Protein AF-A0A3M1NS49-F1 (afdb_monomer)

Structure (mmCIF, N/CA/C/O backbone):
data_AF-A0A3M1NS49-F1
#
_entry.id   AF-A0A3M1NS49-F1
#
loop_
_atom_site.group_PDB
_atom_site.id
_atom_site.type_symbol
_atom_site.label_atom_id
_atom_site.label_alt_id
_atom_site.label_comp_id
_atom_site.label_asym_id
_atom_site.label_entity_id
_atom_site.label_seq_id
_atom_site.pdbx_PDB_ins_code
_atom_site.Cartn_x
_atom_site.Cartn_y
_atom_site.Cartn_z
_atom_site.occupancy
_atom_site.B_iso_or_equiv
_atom_site.auth_seq_id
_atom_site.auth_comp_id
_atom_site.auth_asym_id
_atom_site.auth_atom_id
_atom_site.pdbx_PDB_model_num
ATOM 1 N N . MET A 1 1 ? 46.004 -11.709 -44.036 1.00 53.06 1 MET A N 1
ATOM 2 C CA . MET A 1 1 ? 44.952 -10.833 -43.459 1.00 53.06 1 MET A CA 1
ATOM 3 C C . MET A 1 1 ? 45.637 -9.706 -42.700 1.00 53.06 1 MET A C 1
ATOM 5 O O . MET A 1 1 ? 46.347 -10.009 -41.748 1.00 53.06 1 MET A O 1
ATOM 9 N N . SER A 1 2 ? 45.511 -8.452 -43.152 1.00 53.59 2 SER A N 1
ATOM 10 C CA . SER A 1 2 ? 46.243 -7.315 -42.567 1.00 53.59 2 SER A CA 1
ATOM 11 C C . SER A 1 2 ? 45.892 -7.140 -41.082 1.00 53.59 2 SER A C 1
ATOM 13 O O . SER A 1 2 ? 44.734 -7.293 -40.687 1.00 53.59 2 SER A O 1
ATOM 15 N N . MET A 1 3 ? 46.888 -6.850 -40.234 1.00 61.91 3 MET A N 1
ATOM 16 C CA . MET A 1 3 ? 46.688 -6.679 -38.784 1.00 61.91 3 MET A CA 1
ATOM 17 C C . MET A 1 3 ? 45.616 -5.626 -38.453 1.00 61.91 3 MET A C 1
ATOM 19 O O . MET A 1 3 ? 44.907 -5.767 -37.457 1.00 61.91 3 MET A O 1
ATOM 23 N N . ALA A 1 4 ? 45.446 -4.619 -39.316 1.00 66.44 4 ALA A N 1
ATOM 24 C CA . ALA A 1 4 ? 44.406 -3.599 -39.209 1.00 66.44 4 ALA A CA 1
ATOM 25 C C . ALA A 1 4 ? 42.986 -4.197 -39.230 1.00 66.44 4 ALA A C 1
ATOM 27 O O . ALA A 1 4 ? 42.161 -3.857 -38.385 1.00 66.44 4 ALA A O 1
ATOM 28 N N . ALA A 1 5 ? 42.720 -5.166 -40.114 1.00 68.50 5 ALA A N 1
ATOM 29 C CA . ALA A 1 5 ? 41.414 -5.818 -40.204 1.00 68.50 5 ALA A CA 1
ATOM 30 C C . ALA A 1 5 ? 41.114 -6.728 -38.996 1.00 68.50 5 ALA A C 1
ATOM 32 O O . ALA A 1 5 ? 39.955 -6.876 -38.616 1.00 68.50 5 ALA A O 1
ATOM 33 N N . LYS A 1 6 ? 42.135 -7.330 -38.360 1.00 71.25 6 LYS A N 1
ATOM 34 C CA . LYS A 1 6 ? 41.951 -8.101 -37.111 1.00 71.25 6 LYS A CA 1
ATOM 35 C C . LYS A 1 6 ? 41.640 -7.194 -35.920 1.00 71.25 6 LYS A C 1
ATOM 37 O O . LYS A 1 6 ? 40.724 -7.496 -35.165 1.00 71.25 6 LYS A O 1
ATOM 42 N N . ARG A 1 7 ? 42.355 -6.072 -35.779 1.00 77.06 7 ARG A N 1
ATOM 43 C CA . ARG A 1 7 ? 42.107 -5.080 -34.717 1.00 77.06 7 ARG A CA 1
ATOM 44 C C . ARG A 1 7 ? 40.719 -4.451 -34.836 1.00 77.06 7 ARG A C 1
ATOM 46 O O . ARG A 1 7 ? 40.043 -4.305 -33.827 1.00 77.06 7 ARG A O 1
ATOM 53 N N . LEU A 1 8 ? 40.267 -4.178 -36.062 1.00 84.69 8 LEU A N 1
ATOM 54 C CA . LEU A 1 8 ? 38.924 -3.655 -36.317 1.00 84.69 8 LEU A CA 1
ATOM 55 C C . LEU A 1 8 ? 37.826 -4.655 -35.921 1.00 84.69 8 LEU A C 1
ATOM 57 O O . LEU A 1 8 ? 36.851 -4.267 -35.289 1.00 84.69 8 LEU A O 1
ATOM 61 N N . LYS A 1 9 ? 38.002 -5.950 -36.222 1.00 83.38 9 LYS A N 1
ATOM 62 C CA . LYS A 1 9 ? 37.056 -7.004 -35.810 1.00 83.38 9 LYS A CA 1
ATOM 63 C C . LYS A 1 9 ? 36.984 -7.168 -34.288 1.00 83.38 9 LYS A C 1
ATOM 65 O O . LYS A 1 9 ? 35.896 -7.352 -33.755 1.00 83.38 9 LYS A O 1
ATOM 70 N N . ILE A 1 10 ? 38.122 -7.071 -33.594 1.00 86.12 10 ILE A N 1
ATOM 71 C CA . ILE A 1 10 ? 38.175 -7.132 -32.124 1.00 86.12 10 ILE A CA 1
ATOM 72 C C . ILE A 1 10 ? 37.498 -5.899 -31.510 1.00 86.12 10 ILE A C 1
ATOM 74 O O . ILE A 1 10 ? 36.671 -6.045 -30.615 1.00 86.12 10 ILE A O 1
ATOM 78 N N . ALA A 1 11 ? 37.783 -4.701 -32.028 1.00 88.81 11 ALA A N 1
ATOM 79 C CA . ALA A 1 11 ? 37.139 -3.469 -31.575 1.00 88.81 11 ALA A CA 1
ATOM 80 C C . ALA A 1 11 ? 35.620 -3.497 -31.806 1.00 88.81 11 ALA A C 1
ATOM 82 O O . ALA A 1 11 ? 34.857 -3.122 -30.921 1.00 88.81 11 ALA A O 1
ATOM 83 N N . PHE A 1 12 ? 35.173 -4.010 -32.956 1.00 92.25 12 PHE A N 1
ATOM 84 C CA . PHE A 1 12 ? 33.753 -4.171 -33.260 1.00 92.25 12 PHE A CA 1
ATOM 85 C C . PHE A 1 12 ? 33.074 -5.170 -32.317 1.00 92.25 12 PHE A C 1
ATOM 87 O O . PHE A 1 12 ? 32.028 -4.867 -31.756 1.00 92.25 12 PHE A O 1
ATOM 94 N N . SER A 1 13 ? 33.696 -6.328 -32.072 1.00 88.44 13 SER A N 1
ATOM 95 C CA . SER A 1 13 ? 33.195 -7.310 -31.103 1.00 88.44 13 SER A CA 1
ATOM 96 C C . SER A 1 13 ? 33.048 -6.705 -29.708 1.00 88.44 13 SER A C 1
ATOM 98 O O . SER A 1 13 ? 32.034 -6.927 -29.052 1.00 88.44 13 SER A O 1
ATOM 100 N N . PHE A 1 14 ? 34.040 -5.940 -29.254 1.00 93.50 14 PHE A N 1
ATOM 101 C CA . PHE A 1 14 ? 33.988 -5.287 -27.950 1.00 93.50 14 PHE A CA 1
ATOM 102 C C . PHE A 1 14 ? 32.884 -4.225 -27.894 1.00 93.50 14 PHE A C 1
ATOM 104 O O . PHE A 1 14 ? 32.138 -4.174 -26.923 1.00 93.50 14 PHE A O 1
ATOM 111 N N . ALA A 1 15 ? 32.724 -3.429 -28.955 1.00 94.12 15 ALA A N 1
ATOM 112 C CA . ALA A 1 15 ? 31.668 -2.425 -29.051 1.00 94.12 15 ALA A CA 1
ATOM 113 C C . ALA A 1 15 ? 30.263 -3.048 -29.030 1.00 94.12 15 ALA A C 1
ATOM 115 O O . ALA A 1 15 ? 29.377 -2.525 -28.360 1.00 94.12 15 ALA A O 1
ATOM 116 N N . VAL A 1 16 ? 30.063 -4.187 -29.703 1.00 95.50 16 VAL A N 1
ATOM 117 C CA . VAL A 1 16 ? 28.787 -4.920 -29.677 1.00 95.50 16 VAL A CA 1
ATOM 118 C C . VAL A 1 16 ? 28.482 -5.432 -28.269 1.00 95.50 16 VAL A C 1
ATOM 120 O O . VAL A 1 16 ? 27.370 -5.245 -27.783 1.00 95.50 16 VAL A O 1
ATOM 123 N N . VAL A 1 17 ? 29.464 -6.027 -27.586 1.00 94.88 17 VAL A N 1
ATOM 124 C CA . VAL A 1 17 ? 29.287 -6.517 -26.209 1.00 94.88 17 VAL A CA 1
ATOM 125 C C . VAL A 1 17 ? 29.020 -5.361 -25.242 1.00 94.88 17 VAL A C 1
ATOM 127 O O . VAL A 1 17 ? 28.093 -5.441 -24.441 1.00 94.88 17 VAL A O 1
ATOM 130 N N . ALA A 1 18 ? 29.770 -4.262 -25.342 1.00 94.75 18 ALA A N 1
ATOM 131 C CA . ALA A 1 18 ? 29.557 -3.073 -24.520 1.00 94.75 18 ALA A CA 1
ATOM 132 C C . ALA A 1 18 ? 28.183 -2.431 -24.775 1.00 94.75 18 ALA A C 1
ATOM 134 O O . ALA A 1 18 ? 27.509 -2.032 -23.828 1.00 94.75 18 ALA A O 1
ATOM 135 N N . GLY A 1 19 ? 27.737 -2.380 -26.035 1.00 95.00 19 GLY A N 1
ATOM 136 C CA . GLY A 1 19 ? 26.412 -1.884 -26.406 1.00 95.00 19 GLY A CA 1
ATOM 137 C C . GLY A 1 19 ? 25.284 -2.758 -25.859 1.00 95.00 19 GLY A C 1
ATOM 138 O O . GLY A 1 19 ? 24.315 -2.234 -25.315 1.00 95.00 19 GLY A O 1
ATOM 139 N N . LEU A 1 20 ? 25.433 -4.084 -25.930 1.00 94.25 20 LEU A N 1
ATOM 140 C CA . LEU A 1 20 ? 24.483 -5.026 -25.331 1.00 94.25 20 LEU A CA 1
ATOM 141 C C . LEU A 1 20 ? 24.416 -4.877 -23.809 1.00 94.25 20 LEU A C 1
ATOM 143 O O . LEU A 1 20 ? 23.322 -4.862 -23.253 1.00 94.25 20 LEU A O 1
ATOM 147 N N . LEU A 1 21 ? 25.562 -4.725 -23.140 1.00 93.25 21 LEU A N 1
ATOM 148 C CA . LEU A 1 21 ? 25.613 -4.502 -21.695 1.00 93.25 21 LEU A CA 1
ATOM 149 C C . LEU A 1 21 ? 24.948 -3.181 -21.304 1.00 93.25 21 LEU A C 1
ATOM 151 O O . LEU A 1 21 ? 24.117 -3.176 -20.402 1.00 93.25 21 LEU A O 1
ATOM 155 N N . ALA A 1 22 ? 25.251 -2.087 -22.007 1.00 90.00 22 ALA A N 1
ATOM 156 C CA . ALA A 1 22 ? 24.622 -0.792 -21.761 1.00 90.00 22 ALA A CA 1
ATOM 157 C C . ALA A 1 22 ? 23.101 -0.856 -21.956 1.00 90.00 22 ALA A C 1
ATOM 159 O O . ALA A 1 22 ? 22.346 -0.334 -21.134 1.00 90.00 22 ALA A O 1
ATOM 160 N N . TRP A 1 23 ? 22.645 -1.544 -23.007 1.00 89.75 23 TRP A N 1
ATOM 161 C CA . TRP A 1 23 ? 21.220 -1.718 -23.259 1.00 89.75 23 TRP A CA 1
ATOM 162 C C . TRP A 1 23 ? 20.539 -2.547 -22.170 1.00 89.75 23 TRP A C 1
ATOM 164 O O . TRP A 1 23 ? 19.487 -2.156 -21.664 1.00 89.75 23 TRP A O 1
ATOM 174 N N . LEU A 1 24 ? 21.180 -3.635 -21.737 1.00 88.50 24 LEU A N 1
ATOM 175 C CA . LEU A 1 24 ? 20.681 -4.464 -20.647 1.00 88.50 24 LEU A CA 1
ATOM 176 C C . LEU A 1 24 ? 20.577 -3.668 -19.342 1.00 88.50 24 LEU A C 1
ATOM 178 O O . LEU A 1 24 ? 19.552 -3.748 -18.672 1.00 88.50 24 LEU A O 1
ATOM 182 N N . THR A 1 25 ? 21.589 -2.859 -19.011 1.00 84.75 25 THR A N 1
ATOM 18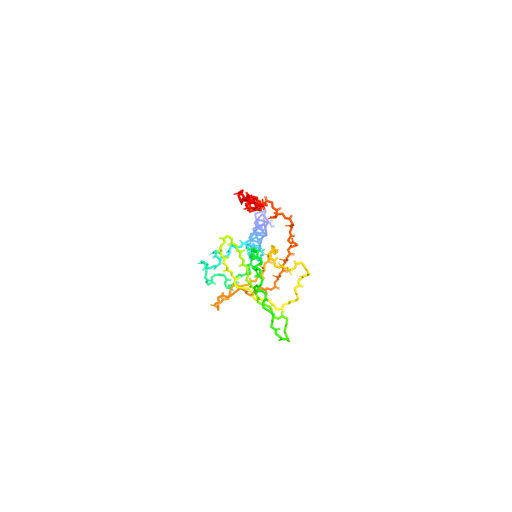3 C CA . THR A 1 25 ? 21.562 -2.003 -17.820 1.00 84.75 25 THR A CA 1
ATOM 184 C C . THR A 1 25 ? 20.380 -1.038 -17.859 1.00 84.75 25 THR A C 1
ATOM 186 O O . THR A 1 25 ? 19.617 -1.008 -16.903 1.00 84.75 25 THR A O 1
ATOM 189 N N . VAL A 1 26 ? 20.164 -0.309 -18.961 1.00 81.25 26 VAL A N 1
ATOM 190 C CA . VAL A 1 26 ? 19.029 0.629 -19.077 1.00 81.25 26 VAL A CA 1
ATOM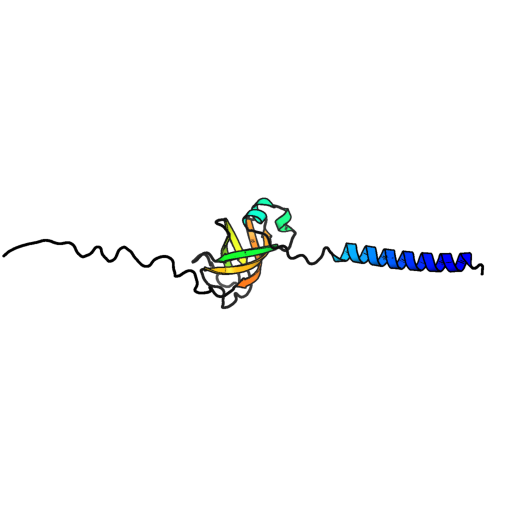 191 C C . VAL A 1 26 ? 17.686 -0.103 -19.009 1.00 81.25 26 VAL A C 1
ATOM 193 O O . VAL A 1 26 ? 16.781 0.345 -18.315 1.00 81.25 26 VAL A O 1
ATOM 196 N N . SER A 1 27 ? 17.564 -1.254 -19.673 1.00 77.50 27 SER A N 1
ATOM 197 C CA . SER A 1 27 ? 16.316 -2.028 -19.688 1.00 77.50 27 SER A CA 1
ATOM 198 C C . SER A 1 27 ? 15.980 -2.706 -18.350 1.00 77.50 27 SER A C 1
ATOM 200 O O . SER A 1 27 ? 14.811 -2.945 -18.061 1.00 77.50 27 SER A O 1
ATOM 202 N N . GLY A 1 28 ? 16.985 -3.015 -17.523 1.00 68.69 28 GLY A N 1
ATOM 203 C CA . GLY A 1 28 ? 16.809 -3.774 -16.283 1.00 68.69 28 GLY A CA 1
ATOM 204 C C . GLY A 1 28 ? 16.358 -2.948 -15.076 1.00 68.69 28 GLY A C 1
ATOM 205 O O . GLY A 1 28 ? 15.863 -3.519 -14.106 1.00 68.69 28 GLY A O 1
ATOM 206 N N . PHE A 1 29 ? 16.506 -1.620 -15.109 1.00 65.12 29 PHE A N 1
ATOM 207 C CA . PHE A 1 29 ? 16.198 -0.769 -13.952 1.00 65.12 29 PHE A CA 1
ATOM 208 C C . PHE A 1 29 ? 14.699 -0.490 -13.742 1.00 65.12 29 PHE A C 1
ATOM 210 O O . PHE A 1 29 ? 14.317 -0.080 -12.647 1.00 65.12 29 PHE A O 1
ATOM 217 N N . ASP A 1 30 ? 13.840 -0.737 -14.734 1.00 57.56 30 ASP A N 1
ATOM 218 C CA . ASP A 1 30 ? 12.447 -0.258 -14.700 1.00 57.56 30 ASP A CA 1
ATOM 219 C C . ASP A 1 30 ? 11.448 -1.191 -13.985 1.00 57.56 30 ASP A C 1
ATOM 221 O O . ASP A 1 30 ? 10.322 -0.793 -13.694 1.00 57.56 30 ASP A O 1
ATOM 225 N N . GLN A 1 31 ? 11.806 -2.445 -13.688 1.00 54.00 31 GLN A N 1
ATOM 226 C CA . GLN A 1 31 ? 10.774 -3.466 -13.435 1.00 54.00 31 GLN A CA 1
ATOM 227 C C . GLN A 1 31 ? 10.461 -3.812 -11.975 1.00 54.00 31 GLN A C 1
ATOM 229 O O . GLN A 1 31 ? 9.551 -4.608 -11.756 1.00 54.00 31 GLN A O 1
ATOM 234 N N . ASN A 1 32 ? 11.142 -3.261 -10.963 1.00 53.50 32 ASN A N 1
ATOM 235 C CA . ASN A 1 32 ? 10.896 -3.742 -9.592 1.00 53.50 32 ASN A CA 1
ATOM 236 C C . ASN A 1 32 ? 11.064 -2.725 -8.457 1.00 53.50 32 ASN A C 1
ATOM 238 O O . ASN A 1 32 ? 11.256 -3.112 -7.303 1.00 53.50 32 ASN A O 1
ATOM 242 N N . MET A 1 33 ? 10.975 -1.425 -8.740 1.00 52.22 33 MET A N 1
ATOM 243 C CA . MET A 1 33 ? 10.883 -0.446 -7.658 1.00 52.22 33 MET A CA 1
ATOM 244 C C . MET A 1 33 ? 9.442 -0.395 -7.151 1.00 52.22 33 MET A C 1
ATOM 246 O O . MET A 1 33 ? 8.593 0.333 -7.649 1.00 52.22 33 MET A O 1
ATOM 250 N N . GLN A 1 34 ? 9.168 -1.239 -6.163 1.00 57.31 34 GLN A N 1
ATOM 251 C CA . GLN A 1 34 ? 8.005 -1.147 -5.289 1.00 57.31 34 GLN A CA 1
ATOM 252 C C . GLN A 1 34 ? 8.103 0.181 -4.524 1.00 57.31 34 GLN A C 1
ATOM 254 O O . GLN A 1 34 ? 8.842 0.284 -3.543 1.00 57.31 34 GLN A O 1
ATOM 259 N N . TYR A 1 35 ? 7.436 1.222 -5.024 1.00 68.88 35 TYR A N 1
ATOM 260 C CA . TYR A 1 35 ? 7.496 2.556 -4.431 1.00 68.88 35 TYR A CA 1
ATOM 261 C C . TYR A 1 35 ? 6.655 2.594 -3.154 1.00 68.88 35 TYR A C 1
ATOM 263 O O . TYR A 1 35 ? 5.448 2.344 -3.189 1.00 68.88 35 TYR A O 1
ATOM 271 N N . TYR A 1 36 ? 7.305 2.918 -2.035 1.00 77.00 36 TYR A N 1
ATOM 272 C CA . TYR A 1 36 ? 6.624 3.307 -0.805 1.00 77.00 36 TYR A CA 1
ATOM 273 C C . TYR A 1 36 ? 6.124 4.736 -0.977 1.00 77.00 36 TYR A C 1
ATOM 275 O O . TYR A 1 36 ? 6.926 5.634 -1.228 1.00 77.00 36 TYR A O 1
ATOM 283 N N . VAL A 1 37 ? 4.814 4.928 -0.880 1.00 82.56 37 VAL A N 1
ATOM 284 C CA . VAL A 1 37 ? 4.165 6.222 -1.104 1.00 82.56 37 VAL A CA 1
ATOM 285 C C . VAL A 1 37 ? 3.209 6.495 0.050 1.00 82.56 37 VAL A C 1
ATOM 287 O O . VAL A 1 37 ? 2.517 5.583 0.510 1.00 82.56 37 VAL A O 1
ATOM 290 N N . LYS A 1 38 ? 3.178 7.740 0.531 1.00 84.25 38 LYS A N 1
ATOM 291 C CA . LYS A 1 38 ? 2.243 8.161 1.583 1.00 84.25 38 LYS A CA 1
ATOM 292 C C . LYS A 1 38 ? 0.827 8.313 1.034 1.00 84.25 38 LYS A C 1
ATOM 294 O O . LYS A 1 38 ? 0.637 8.628 -0.142 1.00 84.25 38 LYS A O 1
ATOM 299 N N . ILE A 1 39 ? -0.182 8.196 1.896 1.00 82.62 39 ILE A N 1
ATOM 300 C CA . ILE A 1 39 ? -1.595 8.359 1.500 1.00 82.62 39 ILE A CA 1
ATOM 301 C C . ILE A 1 39 ? -1.835 9.724 0.833 1.00 82.62 39 ILE A C 1
ATOM 303 O O . ILE A 1 39 ? -2.453 9.811 -0.231 1.00 82.62 39 ILE A O 1
ATOM 307 N N . LYS A 1 40 ? -1.273 10.791 1.413 1.00 84.31 40 LYS A N 1
ATOM 308 C CA . LYS A 1 40 ? -1.320 12.154 0.864 1.00 84.31 40 LYS A CA 1
ATOM 309 C C . LYS A 1 40 ? -0.775 12.243 -0.564 1.00 84.31 40 LYS A C 1
ATOM 311 O O . LYS A 1 40 ? -1.336 12.939 -1.408 1.00 84.31 40 LYS A O 1
ATOM 316 N N . GLU A 1 41 ? 0.329 11.554 -0.832 1.00 83.00 41 GLU A N 1
ATOM 317 C CA . GLU A 1 41 ? 0.994 11.585 -2.134 1.00 83.00 41 GLU A CA 1
ATOM 318 C C . GLU A 1 41 ? 0.182 10.830 -3.187 1.00 83.00 41 GLU A C 1
ATOM 320 O O . GLU A 1 41 ? 0.063 11.305 -4.310 1.00 83.00 41 GLU A O 1
ATOM 325 N N . ILE A 1 42 ? -0.457 9.715 -2.822 1.00 83.44 42 ILE A N 1
ATOM 326 C CA . ILE A 1 42 ? -1.342 8.959 -3.724 1.00 83.44 42 ILE A CA 1
ATOM 327 C C . ILE A 1 42 ? -2.520 9.817 -4.175 1.00 83.44 42 ILE A C 1
ATOM 329 O O . ILE A 1 42 ? -2.810 9.892 -5.372 1.00 83.44 42 ILE A O 1
ATOM 333 N N . LYS A 1 43 ? -3.158 10.518 -3.230 1.00 78.12 43 LYS A N 1
ATOM 334 C CA . LYS A 1 43 ? -4.248 11.454 -3.531 1.00 78.12 43 LYS A CA 1
ATOM 335 C C . LYS A 1 43 ? -3.785 12.591 -4.450 1.00 78.12 43 LYS A C 1
ATOM 337 O O . LYS A 1 43 ? -4.527 12.985 -5.344 1.00 78.12 43 LYS A O 1
ATOM 342 N N . ALA A 1 44 ? -2.554 13.078 -4.276 1.00 80.56 44 ALA A N 1
ATOM 343 C CA . ALA A 1 44 ? -1.970 14.124 -5.118 1.00 80.56 44 ALA A CA 1
ATOM 344 C C . ALA A 1 44 ? -1.522 13.624 -6.510 1.00 80.56 44 ALA A C 1
ATOM 346 O O . ALA A 1 44 ? -1.572 14.380 -7.477 1.00 80.56 44 ALA A O 1
ATOM 347 N N . MET A 1 45 ? -1.101 12.359 -6.630 1.00 74.94 45 MET A N 1
ATOM 348 C CA . MET A 1 45 ? -0.627 11.744 -7.879 1.00 74.94 45 MET A CA 1
ATOM 349 C C . MET A 1 45 ? -1.750 11.429 -8.877 1.00 74.94 45 MET A C 1
ATOM 351 O O . MET A 1 45 ? -1.488 11.295 -10.076 1.00 74.94 45 MET A O 1
ATOM 355 N N . GLY A 1 46 ? -2.992 11.283 -8.406 1.00 72.00 46 GLY A N 1
ATOM 356 C CA . GLY A 1 46 ? -4.166 11.068 -9.252 1.00 72.00 46 GLY A CA 1
ATOM 357 C C . GLY A 1 46 ? -4.018 9.862 -10.187 1.00 72.00 46 GLY A C 1
ATOM 358 O O . GLY A 1 46 ? -3.992 8.714 -9.745 1.00 72.00 46 GLY A O 1
ATOM 359 N N . SER A 1 47 ? -3.926 10.106 -11.498 1.00 68.44 47 SER A N 1
ATOM 360 C CA . SER A 1 47 ? -3.882 9.050 -12.521 1.00 68.44 47 SER A CA 1
ATOM 361 C C . SER A 1 47 ? -2.587 8.233 -12.531 1.00 68.44 47 SER A C 1
ATOM 363 O O . SER A 1 47 ? -2.611 7.063 -12.908 1.00 68.44 47 SER A O 1
ATOM 365 N N . GLN A 1 48 ? -1.458 8.784 -12.073 1.00 70.56 48 GLN A N 1
ATOM 366 C CA . GLN A 1 48 ? -0.194 8.034 -12.038 1.00 70.56 48 GLN A CA 1
ATOM 367 C C . GLN A 1 48 ? -0.208 6.898 -11.005 1.00 70.56 48 GLN A C 1
ATOM 369 O O . GLN A 1 48 ? 0.473 5.887 -11.191 1.00 70.56 48 GLN A O 1
ATOM 374 N N . ALA A 1 49 ? -1.024 7.035 -9.956 1.00 73.12 49 ALA A N 1
ATOM 375 C CA . ALA A 1 49 ? -1.199 6.027 -8.916 1.00 73.12 49 ALA A CA 1
ATOM 376 C C . ALA A 1 49 ? -2.009 4.797 -9.379 1.00 73.12 49 ALA A C 1
ATOM 378 O O . ALA A 1 49 ? -2.032 3.774 -8.693 1.00 73.12 49 ALA A O 1
ATOM 379 N N . GLN A 1 50 ? -2.653 4.879 -10.549 1.00 72.94 50 GLN A N 1
ATOM 380 C CA . GLN A 1 50 ? -3.512 3.821 -11.092 1.00 72.94 50 GLN A CA 1
ATOM 381 C C . GLN A 1 50 ? -2.719 2.760 -11.866 1.00 72.94 50 GLN A C 1
ATOM 383 O O . GLN A 1 50 ? -3.091 1.586 -11.904 1.00 72.94 50 GLN A O 1
ATOM 388 N N . THR A 1 51 ? -1.601 3.154 -12.479 1.00 68.25 51 THR A N 1
ATOM 389 C CA . THR A 1 51 ? -0.825 2.276 -13.370 1.00 68.25 51 THR A CA 1
ATOM 390 C C . THR A 1 51 ? 0.304 1.546 -12.640 1.00 68.25 51 THR A C 1
ATOM 392 O O . THR A 1 51 ? 0.765 0.503 -13.105 1.00 68.25 51 THR A O 1
ATOM 395 N N . ARG A 1 52 ? 0.752 2.067 -11.492 1.00 74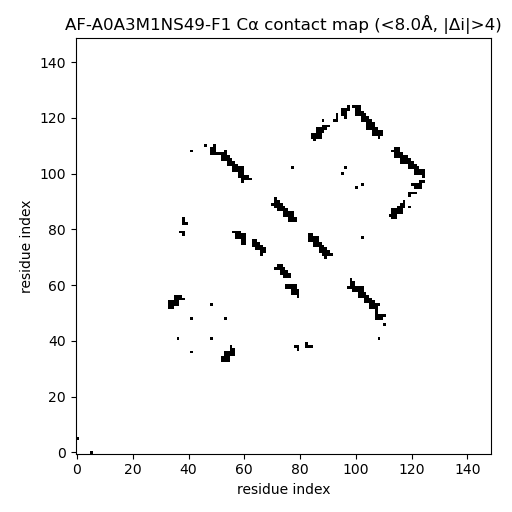.12 52 ARG A N 1
ATOM 396 C CA . ARG A 1 52 ? 1.904 1.548 -10.743 1.00 74.12 52 ARG A CA 1
ATOM 397 C C . ARG A 1 52 ? 1.462 0.666 -9.577 1.00 74.12 52 ARG A C 1
ATOM 399 O O . ARG A 1 52 ? 0.438 0.926 -8.959 1.00 74.12 52 ARG A O 1
ATOM 406 N N . GLY A 1 53 ? 2.246 -0.372 -9.286 1.00 81.44 53 GLY A N 1
ATOM 407 C CA . GLY A 1 53 ? 2.142 -1.097 -8.020 1.00 81.44 53 GLY A CA 1
ATOM 408 C C . GLY A 1 53 ? 2.700 -0.219 -6.906 1.00 81.44 53 GLY A C 1
ATOM 409 O O . GLY A 1 53 ? 3.881 0.128 -6.931 1.00 81.44 53 GLY A O 1
ATOM 410 N N . LEU A 1 54 ? 1.840 0.188 -5.982 1.00 88.06 54 LEU A N 1
ATOM 411 C CA . LEU A 1 54 ? 2.175 1.072 -4.875 1.00 88.06 54 LEU A CA 1
ATOM 412 C C . LEU A 1 54 ? 2.177 0.289 -3.571 1.00 88.06 54 LEU A C 1
ATOM 414 O O . LEU A 1 54 ? 1.330 -0.583 -3.373 1.00 88.06 54 LEU A O 1
ATOM 418 N N . ARG A 1 55 ? 3.093 0.645 -2.670 1.00 89.69 55 ARG A N 1
ATOM 419 C CA . ARG A 1 55 ? 3.083 0.190 -1.281 1.00 89.69 55 ARG A CA 1
ATOM 420 C C . ARG A 1 55 ? 2.747 1.348 -0.366 1.00 89.69 55 ARG A C 1
ATOM 422 O O . ARG A 1 55 ? 3.419 2.375 -0.393 1.00 89.69 55 ARG A O 1
ATOM 429 N N . VAL A 1 56 ? 1.732 1.155 0.461 1.00 91.19 56 VAL A N 1
ATOM 430 C CA . VAL A 1 56 ? 1.220 2.173 1.375 1.00 91.19 56 VAL A CA 1
ATOM 431 C C . VAL A 1 56 ? 1.268 1.621 2.777 1.00 91.19 56 VAL A C 1
ATOM 433 O O . VAL A 1 56 ? 0.831 0.498 3.028 1.00 91.19 56 VAL A O 1
ATOM 436 N N . LYS A 1 57 ? 1.827 2.412 3.680 1.00 91.00 57 LYS A N 1
ATOM 437 C CA . LYS A 1 57 ? 1.887 2.107 5.101 1.00 91.00 57 LYS A CA 1
ATOM 438 C C . LYS A 1 57 ? 0.857 2.972 5.823 1.00 91.00 57 LYS A C 1
ATOM 440 O O . LYS A 1 57 ? 0.689 4.128 5.456 1.00 91.00 57 LYS A O 1
ATOM 445 N N . GLY A 1 58 ? 0.195 2.414 6.826 1.00 91.25 58 GLY A N 1
ATOM 446 C CA . GLY A 1 58 ? -0.710 3.151 7.701 1.00 91.25 58 GLY A CA 1
ATOM 447 C C . GLY A 1 58 ? -1.149 2.308 8.890 1.00 91.25 58 GLY A C 1
ATOM 448 O O . GLY A 1 58 ? -0.709 1.170 9.059 1.00 91.25 58 GLY A O 1
ATOM 449 N N . PHE A 1 59 ? -2.032 2.861 9.704 1.00 91.38 59 PHE A N 1
ATOM 450 C CA . PHE A 1 59 ? -2.631 2.200 10.856 1.00 91.38 59 PHE A CA 1
ATOM 451 C C . PHE A 1 59 ? -4.084 1.858 10.561 1.00 91.38 59 PHE A C 1
ATOM 453 O O . PHE A 1 59 ? -4.803 2.659 9.964 1.00 91.38 59 PHE A O 1
ATOM 460 N N . LEU A 1 60 ? -4.527 0.665 10.958 1.00 93.00 60 LEU A N 1
ATOM 461 C CA . LEU A 1 60 ? -5.921 0.267 10.790 1.00 93.00 60 LEU A CA 1
ATOM 462 C C . LEU A 1 60 ? -6.823 1.089 11.716 1.00 93.00 60 LEU A C 1
ATOM 464 O O . LEU A 1 60 ? -6.704 0.984 12.939 1.00 93.00 60 LEU A O 1
ATOM 468 N N . VAL A 1 61 ? -7.768 1.833 11.139 1.00 92.50 61 VAL A N 1
ATOM 469 C CA . VAL A 1 61 ? -8.760 2.591 11.910 1.00 92.50 61 VAL A CA 1
ATOM 470 C C . VAL A 1 61 ? -9.674 1.606 12.656 1.00 92.50 61 VAL A C 1
ATOM 472 O O . VAL A 1 61 ? -10.314 0.771 11.998 1.00 92.50 61 VAL A O 1
ATOM 475 N N . PRO A 1 62 ? -9.764 1.677 13.999 1.00 88.31 62 PRO A N 1
ATOM 476 C CA . PRO A 1 62 ? -10.595 0.773 14.790 1.00 88.31 62 PRO A CA 1
ATOM 477 C C . PRO A 1 62 ? -12.061 0.774 14.349 1.00 88.31 62 PRO A C 1
ATOM 479 O O . PRO A 1 62 ? -12.632 1.826 14.067 1.00 88.31 62 PRO A O 1
ATOM 482 N N . GLY A 1 63 ? -12.679 -0.406 14.261 1.00 88.75 63 GLY A N 1
ATOM 483 C CA . GLY A 1 63 ? -14.077 -0.553 13.837 1.00 88.75 63 GLY A CA 1
ATOM 484 C C . GLY A 1 63 ? -14.368 -0.274 12.353 1.00 88.75 63 GLY A C 1
ATOM 485 O O . GLY A 1 63 ? -15.520 -0.391 11.937 1.00 88.75 63 GLY A O 1
ATOM 486 N N . SER A 1 64 ? -13.363 0.049 11.529 1.00 91.25 64 SER A N 1
ATOM 487 C CA . SER A 1 64 ? -13.559 0.316 10.091 1.00 91.25 64 SER A CA 1
ATOM 488 C C . SER A 1 64 ? -13.684 -0.947 9.228 1.00 91.25 64 SER A C 1
ATOM 490 O O . SER A 1 64 ? -14.041 -0.860 8.053 1.00 91.25 64 SER A O 1
ATOM 492 N N . LEU A 1 65 ? -13.383 -2.126 9.784 1.00 91.06 65 LEU A N 1
ATOM 493 C CA . LEU A 1 65 ? -13.384 -3.388 9.050 1.00 91.06 65 LEU A CA 1
ATOM 494 C C . LEU A 1 65 ? -14.810 -3.860 8.736 1.00 91.06 65 LEU A C 1
ATOM 496 O O . LEU A 1 65 ? -15.513 -4.408 9.584 1.00 91.06 65 LEU A O 1
ATOM 500 N N . VAL A 1 66 ? -15.193 -3.751 7.470 1.00 91.38 66 VAL A N 1
ATOM 501 C CA . VAL A 1 66 ? -16.453 -4.253 6.926 1.00 91.38 66 VAL A CA 1
ATOM 502 C C . VAL A 1 66 ? -16.187 -5.494 6.083 1.00 91.38 66 VAL A C 1
ATOM 504 O O . VAL A 1 66 ? -15.535 -5.437 5.040 1.00 91.38 66 VAL A O 1
ATOM 507 N N . ARG A 1 67 ? -16.725 -6.638 6.510 1.00 90.19 67 ARG A N 1
ATOM 508 C CA . ARG A 1 67 ? -16.652 -7.899 5.757 1.00 90.19 67 ARG A CA 1
ATOM 509 C C . ARG A 1 67 ? -17.905 -8.079 4.908 1.00 90.19 67 ARG A C 1
ATOM 511 O O . ARG A 1 67 ? -19.016 -7.883 5.394 1.00 90.19 67 ARG A O 1
ATOM 518 N N . THR A 1 68 ? -17.737 -8.467 3.648 1.00 88.75 68 THR A N 1
ATOM 519 C CA . THR A 1 68 ? -18.872 -8.757 2.764 1.00 88.75 68 THR A CA 1
ATOM 520 C C . THR A 1 68 ? -19.406 -10.167 3.054 1.00 88.75 68 THR A C 1
ATOM 522 O O . THR A 1 68 ? -18.615 -11.111 3.076 1.00 88.75 68 THR A O 1
ATOM 525 N N . PRO A 1 69 ? -20.724 -10.354 3.264 1.00 83.31 69 PRO A N 1
ATOM 526 C CA . PRO A 1 69 ? -21.301 -11.680 3.473 1.00 83.31 69 PRO A CA 1
ATOM 527 C C . PRO A 1 69 ? -21.005 -12.605 2.286 1.00 83.31 69 PRO A C 1
ATOM 529 O O . PRO A 1 69 ? -21.128 -12.189 1.136 1.00 83.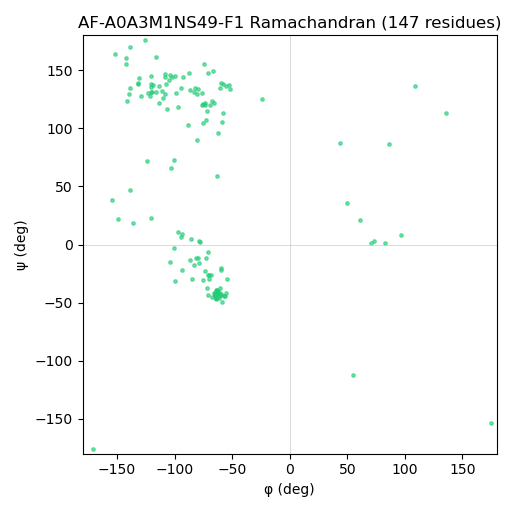31 69 PRO A O 1
ATOM 532 N N . ASN A 1 70 ? -20.649 -13.863 2.558 1.00 81.44 70 ASN A N 1
ATOM 533 C CA . ASN A 1 70 ? -20.383 -14.897 1.545 1.00 81.44 70 ASN A CA 1
ATOM 534 C C . ASN A 1 70 ? -19.223 -14.595 0.569 1.00 81.44 70 ASN A C 1
ATOM 536 O O . ASN A 1 70 ? -19.166 -15.179 -0.511 1.00 81.44 70 ASN A O 1
ATOM 540 N N . SER A 1 71 ? -18.291 -13.703 0.926 1.00 86.69 71 SER A N 1
ATOM 541 C CA . SER A 1 71 ? -17.117 -13.373 0.109 1.00 86.69 71 SER A CA 1
ATOM 542 C C . SER A 1 71 ? -15.877 -13.143 0.978 1.00 86.69 71 SER A C 1
ATOM 544 O O . SER A 1 71 ? -15.984 -12.764 2.141 1.00 86.69 71 SER A O 1
ATOM 546 N N . LEU A 1 72 ? -14.687 -13.331 0.399 1.00 85.69 72 LEU A N 1
ATOM 547 C CA . LEU A 1 72 ? -13.407 -12.942 1.012 1.00 85.69 72 LEU A CA 1
ATOM 548 C C . LEU A 1 72 ? -13.129 -11.433 0.890 1.00 85.69 72 LEU A C 1
ATOM 550 O O . LEU A 1 72 ? -12.072 -10.961 1.298 1.00 85.69 72 LEU A O 1
ATOM 554 N N . GLN A 1 73 ? -14.060 -10.667 0.313 1.00 90.38 73 GLN A N 1
ATOM 555 C CA . GLN A 1 73 ? -13.944 -9.219 0.189 1.00 90.38 73 GLN A CA 1
ATOM 556 C C . GLN A 1 73 ? -14.170 -8.511 1.523 1.00 90.38 73 GLN A C 1
ATOM 558 O O . GLN A 1 73 ? -15.261 -8.545 2.103 1.00 90.38 73 GLN A O 1
ATOM 563 N N . VAL A 1 74 ? -13.146 -7.788 1.950 1.00 92.88 74 VAL A N 1
ATOM 564 C CA . VAL A 1 74 ? -13.156 -6.900 3.101 1.00 92.88 74 VAL A CA 1
ATOM 565 C C . VAL A 1 74 ? -12.827 -5.480 2.663 1.00 92.88 74 VAL A C 1
ATOM 567 O O . VAL A 1 74 ? -12.034 -5.252 1.747 1.00 92.88 74 VAL A O 1
ATOM 570 N N . ARG A 1 75 ? -13.459 -4.524 3.331 1.00 94.12 75 ARG A N 1
ATOM 571 C CA . ARG A 1 75 ? -13.196 -3.096 3.193 1.00 94.12 75 ARG A CA 1
ATOM 572 C C . ARG A 1 75 ? -12.782 -2.572 4.552 1.00 94.12 75 ARG A C 1
ATOM 574 O O . ARG A 1 75 ? -13.391 -2.943 5.550 1.00 94.12 75 ARG A O 1
ATOM 581 N N . PHE A 1 76 ? -11.743 -1.763 4.603 1.00 94.81 76 PHE A N 1
ATOM 582 C CA . PHE A 1 76 ? -11.275 -1.150 5.840 1.00 94.81 76 PHE A CA 1
ATOM 583 C C . PHE A 1 76 ? -10.592 0.174 5.536 1.00 94.81 76 PHE A C 1
ATOM 585 O O . PHE A 1 76 ? -10.251 0.448 4.387 1.00 94.81 76 PHE A O 1
ATOM 592 N N . VAL A 1 77 ? -10.398 1.000 6.558 1.00 95.06 77 VAL A N 1
ATOM 593 C CA . VAL A 1 77 ? -9.756 2.306 6.409 1.00 95.06 77 VAL A CA 1
ATOM 594 C C . VAL A 1 77 ? -8.403 2.264 7.097 1.00 95.06 77 VAL A C 1
ATOM 596 O O . VAL A 1 77 ? -8.293 1.803 8.234 1.00 95.06 77 VAL A O 1
ATOM 599 N N . ILE A 1 78 ? -7.374 2.739 6.398 1.00 94.06 78 ILE A N 1
ATOM 600 C CA . ILE A 1 78 ? -6.062 2.989 6.992 1.00 94.06 78 ILE A CA 1
ATOM 601 C C . ILE A 1 78 ? -5.817 4.487 7.121 1.00 94.06 78 ILE A C 1
ATOM 603 O O . ILE A 1 78 ? -6.268 5.266 6.280 1.00 94.06 78 ILE A O 1
ATOM 607 N N . GLU A 1 79 ? -5.091 4.866 8.164 1.00 93.00 79 GLU A N 1
ATOM 608 C CA . GLU A 1 79 ? -4.699 6.241 8.446 1.00 93.00 79 GLU A CA 1
ATOM 609 C C . GLU A 1 79 ? -3.174 6.380 8.487 1.00 93.00 79 GLU A C 1
ATOM 611 O O . GLU A 1 79 ? -2.476 5.532 9.042 1.00 93.00 79 GLU A O 1
ATOM 616 N N . ASP A 1 80 ? -2.657 7.453 7.897 1.00 90.75 80 ASP A N 1
ATOM 617 C CA . ASP A 1 80 ? -1.249 7.849 7.963 1.00 90.75 80 ASP A CA 1
ATOM 618 C C . ASP A 1 80 ? -1.171 9.376 8.072 1.00 90.75 80 ASP A C 1
ATOM 620 O O . ASP A 1 80 ? -1.729 10.084 7.236 1.00 90.75 80 ASP A O 1
ATOM 624 N N . GLU A 1 81 ? -0.510 9.891 9.113 1.00 86.06 81 GLU A N 1
ATOM 625 C CA . GLU A 1 81 ? -0.316 11.335 9.351 1.00 86.06 81 GLU A CA 1
ATOM 626 C C . GLU A 1 81 ? -1.615 12.182 9.269 1.00 86.06 81 GLU A C 1
ATOM 628 O O . GLU A 1 81 ? -1.598 13.321 8.799 1.00 86.06 81 GLU A O 1
ATOM 633 N N . GLY A 1 82 ? -2.751 11.635 9.725 1.00 85.62 82 GLY A N 1
ATOM 634 C CA . GLY A 1 82 ? -4.064 12.300 9.706 1.00 85.62 82 GLY A CA 1
ATOM 635 C C . GLY A 1 82 ? -4.825 12.204 8.377 1.00 85.62 82 GLY A C 1
ATOM 636 O O . GLY A 1 82 ? -5.931 12.729 8.258 1.00 85.62 82 GLY A O 1
ATOM 637 N N . GLU A 1 83 ? -4.269 11.524 7.373 1.00 89.38 83 GLU A N 1
ATOM 638 C CA . GLU A 1 83 ? -4.943 11.228 6.111 1.00 89.38 83 GLU A CA 1
ATOM 639 C C . GLU A 1 83 ? -5.505 9.809 6.111 1.00 89.38 83 GLU A C 1
ATOM 641 O O . GLU A 1 83 ? -4.792 8.842 6.368 1.00 89.38 83 GLU A O 1
ATOM 646 N N . GLN A 1 84 ? -6.779 9.679 5.746 1.00 92.69 84 GLN A N 1
ATOM 647 C CA . GLN A 1 84 ? -7.465 8.389 5.679 1.00 92.69 84 GLN A CA 1
ATOM 648 C C . GLN A 1 84 ? -7.625 7.898 4.240 1.00 92.69 84 GLN A C 1
ATOM 650 O O . GLN A 1 84 ? -7.837 8.692 3.314 1.00 92.69 84 GLN A O 1
ATOM 655 N N . MET A 1 85 ? -7.550 6.581 4.054 1.00 92.75 85 MET A N 1
ATOM 656 C CA . MET A 1 85 ? -7.751 5.917 2.769 1.00 92.75 85 MET A CA 1
ATOM 657 C C . MET A 1 85 ? -8.547 4.626 2.931 1.00 92.75 85 MET A C 1
ATOM 659 O O . MET A 1 85 ? -8.195 3.764 3.736 1.00 92.75 85 MET A O 1
ATOM 663 N N . GLU A 1 86 ? -9.594 4.478 2.121 1.00 94.88 86 GLU A N 1
ATOM 664 C CA . GLU A 1 86 ? -10.356 3.237 2.030 1.00 94.88 86 GLU A CA 1
ATOM 665 C C . GLU A 1 86 ? -9.575 2.194 1.223 1.00 94.88 86 GLU A C 1
ATOM 667 O O . GLU A 1 86 ? -9.096 2.467 0.119 1.00 94.88 86 GLU A O 1
ATOM 672 N N . VAL A 1 87 ? -9.457 0.989 1.774 1.00 95.00 87 VAL A N 1
ATOM 673 C CA . VAL A 1 87 ? -8.743 -0.143 1.188 1.00 95.00 87 VAL A CA 1
ATOM 674 C C . VAL A 1 87 ? -9.702 -1.307 0.988 1.00 95.00 87 VAL A C 1
ATOM 676 O O . VAL A 1 87 ? -10.433 -1.700 1.897 1.00 95.00 87 VAL A O 1
ATOM 679 N N . HIS A 1 88 ? -9.682 -1.880 -0.213 1.00 95.12 88 HIS A N 1
ATOM 680 C CA . HIS A 1 88 ? -10.433 -3.077 -0.581 1.00 95.12 88 HIS A CA 1
ATOM 681 C C . HIS A 1 88 ? -9.464 -4.240 -0.742 1.00 95.12 88 HIS A C 1
ATOM 683 O O . HIS A 1 88 ? -8.469 -4.133 -1.458 1.00 95.12 88 HIS A O 1
ATOM 689 N N . TYR A 1 89 ? -9.761 -5.360 -0.094 1.00 94.75 89 TYR A N 1
ATOM 690 C CA . TYR A 1 89 ? -8.922 -6.553 -0.114 1.00 94.75 89 TYR A CA 1
ATOM 691 C C . TYR A 1 89 ? -9.798 -7.799 -0.241 1.00 94.75 89 TY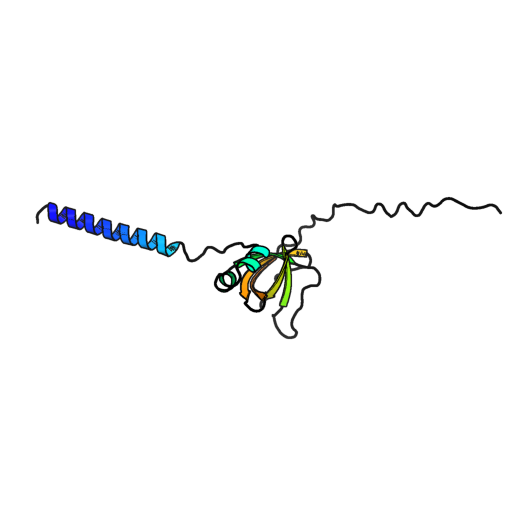R A C 1
ATOM 693 O O . TYR A 1 89 ? -10.822 -7.903 0.423 1.00 94.75 89 TYR A O 1
ATOM 701 N N . ALA A 1 90 ? -9.429 -8.738 -1.113 1.00 91.94 90 ALA A N 1
ATOM 702 C CA . ALA A 1 90 ? -10.277 -9.882 -1.479 1.00 91.94 90 ALA A CA 1
ATOM 703 C C . ALA A 1 90 ? -9.64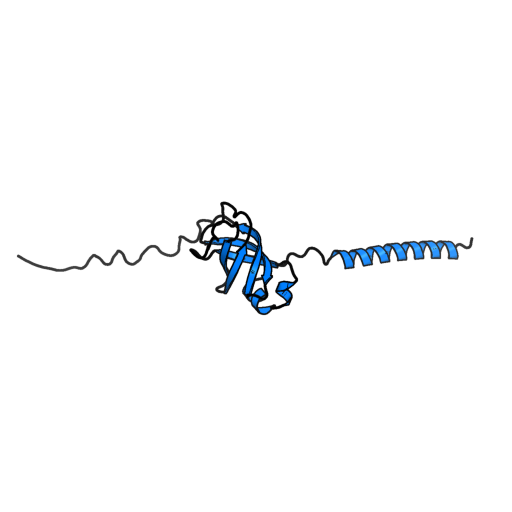0 -11.250 -1.182 1.00 91.94 90 ALA A C 1
ATOM 705 O O . ALA A 1 90 ? -9.973 -12.249 -1.820 1.00 91.94 90 ALA A O 1
ATOM 706 N N . ARG A 1 91 ? -8.680 -11.293 -0.255 1.00 88.69 91 ARG A N 1
ATOM 707 C CA . ARG A 1 91 ? -7.950 -12.503 0.145 1.00 88.69 91 ARG A CA 1
ATOM 708 C C . ARG A 1 91 ? -8.038 -12.696 1.657 1.00 88.69 91 ARG A C 1
ATOM 710 O O . ARG A 1 91 ? -8.589 -11.867 2.376 1.00 88.69 91 ARG A O 1
ATOM 717 N N . GLU A 1 92 ? -7.489 -13.804 2.134 1.00 87.69 92 GLU A N 1
ATOM 718 C CA . GLU A 1 92 ? -7.428 -14.117 3.559 1.00 87.69 92 GLU A CA 1
ATOM 719 C C . GLU A 1 92 ? -6.636 -13.051 4.328 1.00 87.69 92 GLU A C 1
ATOM 721 O O . GLU A 1 92 ? -5.567 -12.602 3.895 1.00 87.69 92 GLU A O 1
ATOM 726 N N . LEU A 1 93 ? -7.197 -12.625 5.462 1.00 87.38 93 LEU A N 1
ATOM 727 C CA . LEU A 1 93 ? -6.550 -11.697 6.381 1.00 87.38 93 LEU A CA 1
ATOM 728 C C . LEU A 1 93 ? -5.579 -12.471 7.286 1.00 87.38 93 LEU A C 1
ATOM 730 O O . LEU A 1 93 ? -5.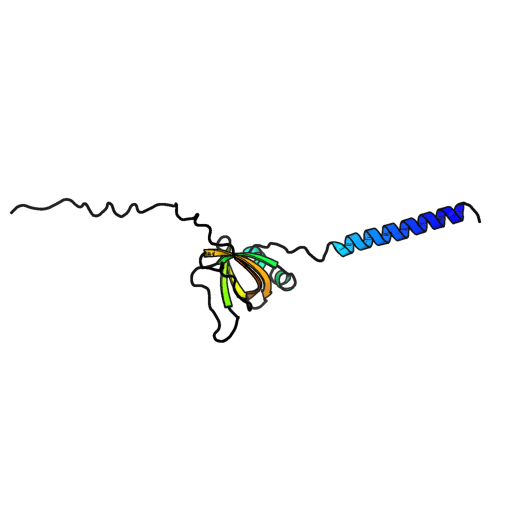968 -13.507 7.821 1.00 87.38 93 LEU A O 1
ATOM 734 N N . PRO A 1 94 ? -4.353 -11.972 7.503 1.00 85.62 94 PRO A N 1
ATOM 735 C CA . PRO A 1 94 ? -3.435 -12.560 8.467 1.00 85.62 94 PRO A CA 1
ATOM 736 C C . PRO A 1 94 ? -3.957 -12.388 9.903 1.00 85.62 94 PRO A C 1
ATOM 738 O O . PRO A 1 94 ? -4.578 -11.376 10.227 1.00 85.62 94 PRO A O 1
ATOM 741 N N . ASP A 1 95 ? -3.638 -13.333 10.790 1.00 84.12 95 ASP A N 1
ATOM 742 C CA . ASP A 1 95 ? -4.104 -13.354 12.193 1.00 84.12 95 ASP A CA 1
ATOM 743 C C . ASP A 1 95 ? -3.688 -12.122 13.021 1.00 84.12 95 ASP A C 1
ATOM 745 O O . ASP A 1 95 ? -4.271 -11.812 14.068 1.00 84.12 95 ASP A O 1
ATOM 749 N N . THR A 1 96 ? -2.650 -11.422 12.559 1.00 82.12 96 THR A N 1
ATOM 750 C CA . THR A 1 96 ? -2.103 -10.204 13.163 1.00 82.12 96 THR A CA 1
ATOM 751 C C . THR A 1 96 ? -2.887 -8.945 12.798 1.00 82.12 96 THR A C 1
ATOM 753 O O . THR A 1 96 ? -2.677 -7.909 13.427 1.00 82.12 96 THR A O 1
ATOM 756 N N . PHE A 1 97 ? -3.798 -9.017 11.822 1.00 88.75 97 PHE A N 1
ATOM 757 C CA . PHE A 1 97 ? -4.618 -7.890 11.389 1.00 88.75 97 PHE A CA 1
ATOM 758 C C . PHE A 1 97 ? -5.724 -7.600 12.408 1.00 88.75 97 PHE A C 1
ATOM 760 O O . PHE A 1 97 ? -6.713 -8.330 12.513 1.00 88.75 97 PHE A O 1
ATOM 767 N N . ARG A 1 98 ? -5.529 -6.535 13.189 1.00 86.94 98 ARG A N 1
ATOM 768 C CA . ARG A 1 98 ? -6.425 -6.103 14.271 1.00 86.94 98 ARG A CA 1
ATOM 769 C C . ARG A 1 98 ? -6.503 -4.585 14.330 1.00 86.94 98 ARG A C 1
ATOM 771 O O . ARG A 1 98 ? -5.621 -3.900 13.817 1.00 86.94 98 ARG A O 1
ATOM 778 N N . ASP A 1 99 ? -7.540 -4.070 14.967 1.00 88.00 99 ASP A N 1
ATOM 779 C CA . ASP A 1 99 ? -7.737 -2.634 15.166 1.00 88.00 99 ASP A CA 1
ATOM 780 C C . ASP A 1 99 ? -6.485 -1.982 15.780 1.00 88.00 99 ASP A C 1
ATOM 782 O O . ASP A 1 99 ? -5.878 -2.536 16.700 1.00 88.00 99 ASP A O 1
ATOM 786 N N . GLY A 1 100 ? -6.059 -0.842 15.223 1.00 84.94 100 GLY A N 1
ATOM 787 C CA . GLY A 1 100 ? -4.842 -0.134 15.636 1.00 84.94 100 GLY A CA 1
ATOM 788 C C . GLY A 1 100 ? -3.519 -0.790 15.213 1.00 84.94 100 GLY A C 1
ATOM 789 O O . GLY A 1 100 ? -2.453 -0.296 15.569 1.00 84.94 100 GLY A O 1
ATOM 790 N N . SER A 1 101 ? -3.537 -1.898 14.464 1.00 87.12 101 SER A N 1
ATOM 791 C CA . SER A 1 101 ? -2.301 -2.499 13.942 1.00 87.12 101 SER A CA 1
ATOM 792 C C . SER A 1 101 ? -1.665 -1.651 12.838 1.00 87.12 101 SER A C 1
ATOM 794 O O . SER A 1 101 ? -2.355 -1.012 12.043 1.00 87.12 101 SER A O 1
ATOM 796 N N . GLU A 1 102 ? -0.332 -1.683 12.766 1.00 89.56 102 GLU A N 1
ATOM 797 C CA . GLU A 1 102 ? 0.424 -1.145 11.634 1.00 89.56 102 GLU A CA 1
ATOM 798 C C . GLU A 1 102 ? 0.266 -2.096 10.437 1.00 89.56 102 GLU A C 1
ATOM 800 O O . GLU A 1 102 ? 0.624 -3.279 10.506 1.00 89.56 102 GLU A O 1
ATOM 805 N N . VAL A 1 103 ? -0.257 -1.569 9.331 1.00 92.00 103 VAL A N 1
ATOM 806 C CA . VAL A 1 103 ? -0.558 -2.307 8.105 1.00 92.00 103 VAL A CA 1
ATOM 807 C C . VAL A 1 103 ? 0.253 -1.739 6.943 1.00 92.00 103 VAL A C 1
ATOM 809 O O . VAL A 1 103 ? 0.368 -0.528 6.753 1.00 92.00 103 VAL A O 1
ATOM 812 N N . LEU A 1 104 ? 0.805 -2.636 6.133 1.00 91.50 104 LEU A N 1
ATOM 813 C CA . LEU A 1 104 ? 1.382 -2.340 4.833 1.00 91.50 104 LEU A CA 1
ATOM 814 C C . LEU 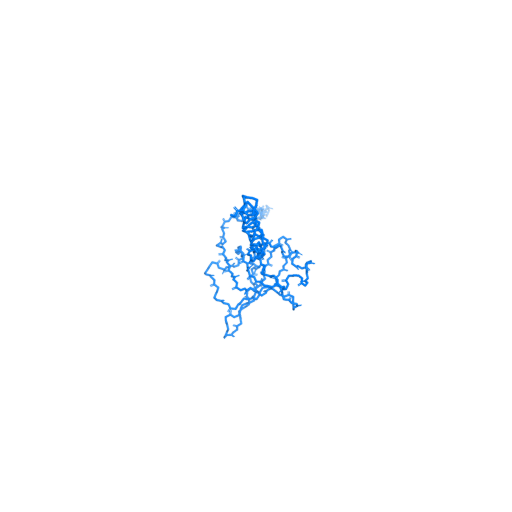A 1 104 ? 0.528 -3.020 3.763 1.00 91.50 104 LEU A C 1
ATOM 816 O O . LEU A 1 104 ? 0.375 -4.244 3.765 1.00 91.50 104 LEU A O 1
ATOM 820 N N . VAL A 1 105 ? -0.007 -2.230 2.841 1.00 93.12 105 VAL A N 1
ATOM 821 C CA . VAL A 1 105 ? -0.801 -2.717 1.712 1.00 93.12 105 VAL A CA 1
ATOM 822 C C . VAL A 1 105 ? -0.061 -2.463 0.410 1.00 93.12 105 VAL A C 1
ATOM 824 O O . VAL A 1 105 ? 0.511 -1.396 0.201 1.00 93.12 105 VAL A O 1
ATOM 827 N N . GLU A 1 106 ? -0.060 -3.455 -0.471 1.00 91.75 106 GLU A N 1
ATOM 828 C CA . GLU A 1 106 ? 0.486 -3.350 -1.820 1.00 91.75 106 GLU A CA 1
ATOM 829 C C . GLU A 1 106 ? -0.641 -3.526 -2.826 1.00 91.75 106 GLU A C 1
ATOM 831 O O . GLU A 1 106 ? -1.432 -4.468 -2.719 1.00 91.75 106 GLU A O 1
ATOM 836 N N . GLY A 1 107 ? -0.726 -2.635 -3.804 1.00 91.00 107 GLY A N 1
ATOM 837 C CA . GLY A 1 107 ? -1.858 -2.617 -4.712 1.00 91.00 107 GLY A CA 1
ATOM 838 C C . GLY A 1 107 ? -1.838 -1.456 -5.687 1.00 91.00 107 GLY A C 1
ATOM 839 O O . GLY A 1 107 ? -0.778 -0.946 -6.052 1.00 91.00 107 GLY A O 1
ATOM 840 N N . LYS A 1 108 ? -3.028 -1.063 -6.134 1.00 88.94 108 LYS A N 1
ATOM 841 C CA . LYS A 1 108 ? -3.225 0.040 -7.078 1.00 88.94 108 LYS A CA 1
ATOM 842 C C . LYS A 1 108 ? -4.303 0.974 -6.563 1.00 88.94 108 LYS A C 1
ATOM 844 O O . LYS A 1 108 ? -5.305 0.524 -6.008 1.00 88.94 108 LYS A O 1
ATOM 849 N N . TYR A 1 109 ? -4.121 2.269 -6.793 1.00 89.69 109 TYR A N 1
ATOM 850 C CA . TYR A 1 109 ? -5.174 3.233 -6.517 1.00 89.69 109 TYR A CA 1
ATOM 851 C C . TYR A 1 109 ? -6.199 3.215 -7.648 1.00 89.69 109 TYR A C 1
ATOM 853 O O . TYR A 1 109 ? -5.836 3.186 -8.824 1.00 89.69 109 TYR A O 1
ATOM 861 N N . ARG A 1 110 ? -7.482 3.191 -7.308 1.00 89.31 110 ARG A N 1
ATOM 862 C CA . ARG A 1 110 ? -8.567 3.031 -8.270 1.00 89.31 110 ARG A CA 1
ATOM 863 C C . ARG A 1 110 ? -9.243 4.377 -8.556 1.00 89.31 110 ARG A C 1
ATOM 865 O O . ARG A 1 110 ? -9.337 5.208 -7.653 1.00 89.31 110 ARG A O 1
ATOM 872 N N . PRO A 1 111 ? -9.693 4.637 -9.801 1.00 82.38 111 PRO A N 1
ATOM 873 C CA . PRO A 1 111 ? -10.371 5.890 -10.153 1.00 82.38 111 PRO A CA 1
ATOM 874 C C . PRO A 1 111 ? -11.656 6.131 -9.347 1.00 82.38 111 PRO A C 1
ATOM 876 O O . PRO A 1 111 ? -12.079 7.271 -9.196 1.00 82.38 111 PRO A O 1
ATOM 879 N N . GLU A 1 112 ? -12.243 5.073 -8.794 1.00 85.25 112 GLU A N 1
ATOM 880 C CA . GLU A 1 112 ? -13.395 5.095 -7.899 1.00 85.25 112 GLU A CA 1
ATOM 881 C C . GLU A 1 112 ? -13.078 5.658 -6.492 1.00 85.25 112 GLU A C 1
ATOM 883 O O . GLU A 1 112 ? -13.996 5.865 -5.704 1.00 85.25 112 GLU A O 1
ATOM 888 N N . GLY A 1 113 ? -11.805 5.934 -6.171 1.00 86.44 113 GLY A N 1
ATOM 889 C CA . GLY A 1 113 ? -11.386 6.609 -4.932 1.00 86.44 113 GLY A CA 1
ATOM 890 C C . GLY A 1 113 ? -10.947 5.690 -3.788 1.00 86.44 113 GLY A C 1
ATOM 891 O O . GLY A 1 113 ? -10.714 6.171 -2.681 1.00 86.44 113 GLY A O 1
ATOM 892 N N . TYR A 1 114 ? -10.810 4.386 -4.041 1.00 90.00 114 TYR A N 1
ATOM 893 C CA . TYR A 1 114 ? -10.318 3.407 -3.069 1.00 90.00 114 TYR A CA 1
ATOM 894 C C . TYR A 1 114 ? -8.994 2.777 -3.517 1.00 90.00 114 TYR A C 1
ATOM 896 O O . TYR A 1 114 ? -8.614 2.808 -4.689 1.00 90.00 114 TYR A O 1
ATOM 904 N N . PHE A 1 115 ? -8.275 2.180 -2.574 1.00 92.62 115 PHE A N 1
ATOM 905 C CA . PHE A 1 115 ? -7.055 1.432 -2.844 1.00 92.62 115 PHE A CA 1
ATOM 906 C C . PHE A 1 115 ? -7.362 -0.062 -2.947 1.00 92.62 115 PHE A C 1
ATOM 908 O O . PHE A 1 115 ? -7.820 -0.680 -1.988 1.00 92.62 115 PHE A O 1
ATOM 915 N N . GLU A 1 116 ? -7.112 -0.664 -4.106 1.00 93.31 116 GLU A N 1
ATOM 916 C CA . GLU A 1 116 ? -7.288 -2.102 -4.307 1.00 93.31 116 GLU A CA 1
ATOM 917 C C . GLU A 1 116 ? -6.000 -2.834 -3.927 1.00 93.31 116 GLU A C 1
ATOM 919 O O . GLU A 1 116 ? -5.017 -2.827 -4.677 1.00 93.31 116 GLU A O 1
ATOM 924 N N . ALA A 1 117 ? -6.005 -3.461 -2.751 1.00 93.81 117 ALA A N 1
ATOM 925 C CA . ALA A 1 117 ? -4.872 -4.200 -2.221 1.00 93.81 117 ALA A CA 1
ATOM 926 C C . ALA A 1 117 ? -4.826 -5.630 -2.782 1.00 93.81 117 ALA A C 1
ATOM 928 O O . ALA A 1 117 ? -5.798 -6.384 -2.740 1.00 93.81 117 ALA A O 1
ATOM 929 N N . GLN A 1 118 ? -3.652 -6.025 -3.265 1.00 91.94 118 GLN A N 1
ATOM 930 C CA . GLN A 1 118 ? -3.336 -7.382 -3.716 1.00 91.94 118 GLN A CA 1
ATOM 931 C C . GLN A 1 118 ? -2.575 -8.168 -2.643 1.00 91.94 118 GLN A C 1
ATOM 933 O O . GLN A 1 118 ? -2.735 -9.387 -2.533 1.00 91.94 118 GLN A O 1
ATOM 938 N N . THR A 1 119 ? -1.784 -7.462 -1.835 1.00 90.56 119 THR A N 1
ATOM 939 C CA . THR A 1 119 ? -1.027 -8.021 -0.713 1.00 90.56 119 THR A CA 1
ATOM 940 C C . THR A 1 119 ? -1.257 -7.161 0.520 1.00 90.56 119 THR A C 1
ATOM 942 O O . THR A 1 119 ? -1.243 -5.933 0.438 1.00 90.56 119 THR A O 1
ATOM 945 N N . LEU A 1 120 ? -1.448 -7.814 1.664 1.00 92.19 120 LEU A N 1
ATOM 946 C CA . LEU A 1 120 ? -1.615 -7.170 2.957 1.00 92.19 120 LEU A CA 1
ATOM 947 C C . LEU A 1 120 ? -0.652 -7.803 3.955 1.00 92.19 120 LEU A C 1
ATOM 949 O O . LEU A 1 120 ? -0.628 -9.021 4.122 1.00 92.19 120 LEU A O 1
ATOM 953 N N . MET A 1 121 ? 0.127 -6.966 4.630 1.00 91.19 121 MET A N 1
ATOM 954 C CA . MET A 1 121 ? 0.983 -7.361 5.741 1.00 91.19 121 MET A CA 1
ATOM 955 C C . MET A 1 121 ? 0.577 -6.551 6.964 1.00 91.19 121 MET A C 1
ATOM 957 O O . MET A 1 121 ? 0.516 -5.328 6.899 1.00 91.19 121 MET A O 1
ATOM 961 N N . ALA A 1 122 ? 0.314 -7.223 8.079 1.00 89.12 122 ALA A N 1
ATOM 962 C CA . ALA A 1 122 ? 0.005 -6.570 9.343 1.00 89.12 122 ALA A CA 1
ATOM 963 C C . ALA A 1 122 ? 1.039 -6.978 10.386 1.00 89.12 122 ALA A C 1
ATOM 965 O O . ALA A 1 122 ? 1.332 -8.168 10.554 1.00 89.12 122 ALA A O 1
ATOM 966 N N . LYS A 1 123 ? 1.591 -5.999 11.097 1.00 81.44 123 LYS A N 1
ATOM 967 C CA . LYS A 1 123 ? 2.363 -6.274 12.307 1.00 81.44 123 LYS A CA 1
ATOM 968 C C . LYS A 1 123 ? 1.424 -6.334 13.497 1.00 81.44 123 LYS A C 1
ATOM 970 O O . LYS A 1 123 ? 0.434 -5.612 13.550 1.00 81.44 123 LYS A O 1
ATOM 975 N N . CYS A 1 124 ? 1.761 -7.174 14.475 1.00 71.44 124 CYS A N 1
ATOM 976 C CA . CYS A 1 124 ? 1.086 -7.118 15.765 1.00 71.44 124 CYS A CA 1
ATOM 977 C C . CYS A 1 124 ? 1.151 -5.680 16.297 1.00 71.44 124 CYS A C 1
ATOM 979 O O . CYS A 1 124 ? 2.230 -5.082 16.219 1.00 71.44 124 CYS A O 1
ATOM 981 N N . PRO A 1 125 ? 0.056 -5.145 16.862 1.00 61.94 125 PRO A N 1
ATOM 982 C CA . PRO A 1 125 ? 0.124 -3.894 17.599 1.00 61.94 125 PRO A CA 1
ATOM 983 C C . PRO A 1 125 ? 1.129 -4.104 18.736 1.00 61.94 125 PRO A C 1
ATOM 985 O O . PRO A 1 125 ? 0.880 -4.860 19.679 1.00 61.94 125 PRO A O 1
ATOM 988 N N . SER A 1 126 ? 2.330 -3.538 18.608 1.00 52.94 126 SER A N 1
ATOM 989 C CA . SER A 1 126 ? 3.280 -3.550 19.709 1.00 52.94 126 SER A CA 1
ATOM 990 C C . SER A 1 126 ? 2.688 -2.664 20.789 1.00 52.94 126 SER A C 1
ATOM 992 O O . SER A 1 126 ? 2.373 -1.508 20.537 1.00 52.94 126 SER A O 1
ATOM 994 N N . LYS A 1 127 ? 2.518 -3.232 21.976 1.00 50.38 127 LYS A N 1
ATOM 995 C CA . LYS A 1 127 ? 1.951 -2.632 23.184 1.00 50.38 127 LYS A CA 1
ATOM 996 C C . LYS A 1 127 ? 2.784 -1.442 23.720 1.00 50.38 127 LYS A C 1
ATOM 998 O O . LYS A 1 127 ? 3.266 -1.505 24.845 1.00 50.38 127 LYS A O 1
ATOM 1003 N N . TYR A 1 128 ? 2.985 -0.390 22.928 1.00 48.84 128 TYR A N 1
ATOM 1004 C CA . TYR A 1 128 ? 3.815 0.776 23.254 1.00 48.84 128 TYR A CA 1
ATOM 1005 C C . TYR A 1 128 ? 3.170 2.104 22.819 1.00 48.84 128 TYR A C 1
ATOM 1007 O O . TYR A 1 128 ? 3.829 2.961 22.256 1.00 48.84 128 TYR A O 1
ATOM 1015 N N . GLU A 1 129 ? 1.886 2.280 23.132 1.00 52.28 129 GLU A N 1
ATOM 1016 C CA . GLU A 1 129 ? 1.219 3.601 23.212 1.00 52.28 129 GLU A CA 1
ATOM 1017 C C . GLU A 1 129 ? 0.327 3.700 24.469 1.00 52.28 129 GLU A C 1
ATOM 1019 O O . GLU A 1 129 ? -0.561 4.534 24.574 1.00 52.28 129 GLU A O 1
ATOM 1024 N N . ALA A 1 130 ? 0.557 2.833 25.461 1.00 49.56 130 ALA A N 1
ATOM 1025 C CA . ALA A 1 130 ? -0.074 2.933 26.775 1.00 49.56 130 ALA A CA 1
ATOM 1026 C C . ALA A 1 130 ? 0.934 3.499 27.783 1.00 49.56 130 ALA A C 1
ATOM 1028 O O . ALA A 1 130 ? 1.378 2.778 28.677 1.00 49.56 130 ALA A O 1
ATOM 1029 N N . ALA A 1 131 ? 1.357 4.753 27.611 1.00 49.28 131 ALA A N 1
ATOM 1030 C CA . ALA A 1 131 ? 2.123 5.460 28.638 1.00 49.28 131 ALA A CA 1
ATOM 1031 C C . ALA A 1 131 ? 1.980 6.989 28.561 1.00 49.28 131 ALA A C 1
ATOM 1033 O O . ALA A 1 131 ? 2.931 7.706 28.854 1.00 49.28 131 ALA A O 1
ATOM 1034 N N . ASP A 1 132 ? 0.783 7.488 28.258 1.00 46.31 132 ASP A N 1
ATOM 1035 C CA . ASP A 1 132 ? 0.507 8.924 28.242 1.00 46.31 132 ASP A CA 1
ATOM 1036 C C . ASP A 1 132 ? -0.669 9.203 29.186 1.00 46.31 132 ASP A C 1
ATOM 1038 O O . ASP A 1 132 ? -1.786 9.482 28.769 1.00 46.31 132 ASP A O 1
ATOM 1042 N N . GLY A 1 133 ? -0.392 9.082 30.489 1.00 46.66 133 GLY A N 1
ATOM 1043 C CA . GLY A 1 133 ? -1.169 9.725 31.554 1.00 46.66 133 GLY A CA 1
ATOM 1044 C C . GLY A 1 133 ? -2.399 8.968 32.054 1.00 46.66 133 GLY A C 1
ATOM 1045 O O . GLY A 1 133 ? -3.520 9.263 31.660 1.00 46.66 133 GLY A O 1
ATOM 1046 N N . TYR A 1 134 ? -2.195 8.071 33.021 1.00 45.81 134 TYR A N 1
ATOM 1047 C CA . TYR A 1 134 ? -3.251 7.688 33.961 1.00 45.81 134 TYR A CA 1
ATOM 1048 C C . TYR A 1 134 ? -3.764 8.936 34.712 1.00 45.81 134 TYR A C 1
ATOM 1050 O O . TYR A 1 134 ? -3.028 9.546 35.487 1.00 45.81 134 TYR A O 1
ATOM 1058 N N . ASP A 1 135 ? -5.020 9.285 34.435 1.00 54.53 135 ASP A N 1
ATOM 1059 C CA . ASP A 1 135 ? -6.085 9.715 35.349 1.00 54.53 135 ASP A CA 1
ATOM 1060 C C . ASP A 1 135 ? -5.728 10.717 36.467 1.00 54.53 135 ASP A C 1
ATOM 1062 O O . ASP A 1 135 ? -5.523 10.352 37.626 1.00 54.53 135 ASP A O 1
ATOM 1066 N N . ALA A 1 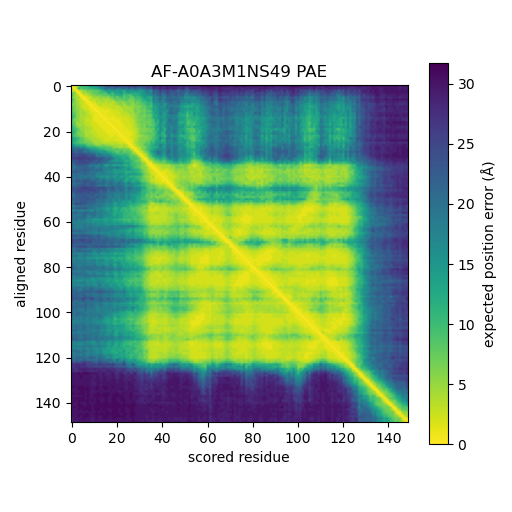136 ? -5.789 12.018 36.156 1.00 53.47 136 ALA A N 1
ATOM 1067 C CA . ALA A 1 136 ? -5.792 13.098 37.154 1.00 53.47 136 ALA A CA 1
ATOM 1068 C C . ALA A 1 136 ? -7.173 13.317 37.823 1.00 53.47 136 ALA A C 1
ATOM 1070 O O . ALA A 1 136 ? -7.329 14.206 38.666 1.00 53.47 136 ALA A O 1
ATOM 1071 N N . ASP A 1 137 ? -8.176 12.501 37.485 1.00 54.34 137 ASP A N 1
ATOM 1072 C CA . ASP A 1 137 ? -9.582 12.842 37.726 1.00 54.34 137 ASP A CA 1
ATOM 1073 C C . ASP A 1 137 ? -10.196 12.087 38.918 1.00 54.34 137 ASP A C 1
ATOM 1075 O O . ASP A 1 137 ? -11.216 12.514 39.457 1.00 54.34 137 ASP A O 1
ATOM 1079 N N . MET A 1 138 ? -9.557 11.014 39.409 1.00 55.34 138 MET A N 1
ATOM 1080 C CA . MET A 1 138 ? -10.085 10.211 40.529 1.00 55.34 138 MET A CA 1
ATOM 1081 C C . MET A 1 138 ? -9.730 10.743 41.931 1.00 55.34 138 MET A C 1
ATOM 1083 O O . MET A 1 138 ? -10.082 10.126 42.932 1.00 55.34 138 MET A O 1
ATOM 1087 N N . VAL A 1 139 ? -9.083 11.910 42.046 1.00 58.59 139 VAL A N 1
ATOM 1088 C CA . VAL A 1 139 ? -8.837 12.586 43.345 1.00 58.59 139 VAL A CA 1
ATOM 1089 C C . VAL A 1 139 ? -9.938 13.618 43.667 1.00 58.59 139 VAL A C 1
ATOM 1091 O O . VAL A 1 139 ? -9.820 14.399 44.608 1.00 58.59 139 VAL A O 1
ATOM 1094 N N . ARG A 1 140 ? -11.037 13.655 42.898 1.00 56.62 140 ARG A N 1
ATOM 1095 C CA . ARG A 1 140 ? -12.115 14.652 43.062 1.00 56.62 140 ARG A CA 1
ATOM 1096 C C . ARG A 1 140 ? -13.303 14.220 43.932 1.00 56.62 140 ARG A C 1
ATOM 1098 O O . ARG A 1 140 ? -14.222 15.019 44.076 1.00 56.62 140 ARG A O 1
ATOM 1105 N N . ASP A 1 141 ? -13.241 13.061 44.590 1.00 56.59 141 ASP A N 1
ATOM 1106 C CA . ASP A 1 141 ? -14.307 12.593 45.498 1.00 56.59 141 ASP A CA 1
ATOM 1107 C C . ASP A 1 141 ? -14.060 12.880 46.990 1.00 56.59 141 ASP A C 1
ATOM 1109 O O . ASP A 1 141 ? -14.818 12.434 47.846 1.00 56.59 141 ASP A O 1
ATOM 1113 N N . MET A 1 142 ? -13.054 13.688 47.337 1.00 60.69 142 MET A N 1
ATOM 1114 C CA . MET A 1 142 ? -12.884 14.163 48.715 1.00 60.69 142 MET A CA 1
ATOM 1115 C C . MET A 1 142 ? -13.413 15.598 48.858 1.00 60.69 142 MET A C 1
ATOM 1117 O O . MET A 1 142 ? -12.638 16.550 48.957 1.00 60.69 142 MET A O 1
ATOM 1121 N N . HIS A 1 143 ? -14.741 15.772 48.837 1.00 58.25 143 HIS A N 1
ATOM 1122 C CA . HIS A 1 143 ? -15.350 17.041 49.250 1.00 58.25 143 HIS A CA 1
ATOM 1123 C C . HIS A 1 143 ? -15.589 17.063 50.775 1.00 58.25 143 HIS A C 1
ATOM 1125 O O . HIS A 1 143 ? -16.099 16.083 51.319 1.00 58.25 143 HIS A O 1
ATOM 1131 N N . PRO A 1 144 ? -15.216 18.152 51.475 1.00 61.19 144 PRO A N 1
ATOM 1132 C CA . PRO A 1 144 ? -15.409 18.326 52.913 1.00 61.19 144 PRO A CA 1
ATOM 1133 C C . PRO A 1 144 ? -16.738 19.044 53.245 1.00 61.19 144 PRO A C 1
ATOM 1135 O O . PRO A 1 144 ? -17.119 19.985 52.554 1.00 61.19 144 PRO A O 1
ATOM 1138 N N . GLY A 1 145 ? -17.387 18.655 54.354 1.00 52.19 145 GLY A N 1
ATOM 1139 C CA . GLY A 1 145 ? -18.622 19.254 54.916 1.00 52.19 145 GLY A CA 1
ATOM 1140 C C . GLY A 1 145 ? -19.834 18.327 54.741 1.00 52.19 145 GLY A C 1
ATOM 1141 O O . GLY A 1 145 ? -19.964 17.718 53.692 1.00 52.19 145 GLY A O 1
ATOM 1142 N N . ASP A 1 146 ? -20.741 18.095 55.686 1.00 55.78 146 ASP A N 1
ATOM 1143 C CA . ASP A 1 146 ? -21.166 18.747 56.930 1.00 55.78 146 ASP A CA 1
ATOM 1144 C C . ASP A 1 146 ? -21.419 17.640 57.999 1.00 55.78 146 ASP A C 1
ATOM 1146 O O . ASP A 1 146 ? -21.262 16.461 57.707 1.00 55.78 146 ASP A O 1
ATOM 1150 N N . GLY A 1 147 ? -21.628 17.864 59.296 1.00 49.50 147 GLY A N 1
ATOM 1151 C CA . GLY A 1 147 ? -22.694 18.655 59.895 1.00 49.50 147 GLY A CA 1
ATOM 1152 C C . GLY A 1 147 ? -23.254 17.876 61.094 1.00 49.50 147 GLY A C 1
ATOM 1153 O O . GLY A 1 147 ? -23.813 16.796 60.966 1.00 49.50 147 GLY A O 1
ATOM 1154 N N . THR A 1 148 ? -23.029 18.425 62.280 1.00 56.81 148 THR A N 1
ATOM 1155 C CA . THR A 1 148 ? -23.734 18.172 63.544 1.00 56.81 148 THR A CA 1
ATOM 1156 C C . THR A 1 148 ? -25.173 17.644 63.413 1.00 56.81 148 THR A C 1
ATOM 1158 O O . THR A 1 148 ? -26.005 18.347 62.841 1.00 56.81 148 THR A O 1
ATOM 1161 N N . ASN A 1 149 ? -25.475 16.499 64.041 1.00 47.06 149 ASN A N 1
ATOM 1162 C CA . ASN A 1 149 ? -26.480 16.325 65.111 1.00 47.06 149 ASN A CA 1
ATOM 1163 C C . ASN A 1 149 ? -26.455 14.875 65.623 1.00 47.06 149 ASN A C 1
ATOM 1165 O O . ASN A 1 149 ? -26.767 13.967 64.821 1.00 47.06 149 ASN A O 1
#

Nearest PDB structures (foldseek):
  8ce8-assembly1_E  TM=7.438E-01  e=6.798E-10  Escherichia coli K-12
  1sr3-assembly1_A  TM=6.756E-01  e=2.017E-08  Escherichia coli
  7yny-assembly1_D  TM=6.828E-01  e=2.232E-02  Helicoverpa armigera nucleopolyhedrovirus
  7ypo-assembly1_A  TM=6.775E-01  e=4.556E-02  Helicoverpa armigera nucleopolyhedrovirus
  5klp-assembly1_A  TM=2.605E-01  e=9.460E-01  Pseudomonas syringae pv. syringae

Secondary structure (DSSP, 8-state):
--HHHHHHHHHHHHHHHHHHHHHHHHHHTTS---EE--HHHHHHHTTHHHHS-EEEEEEEPTT--EEPTTSS-EEEEEEETTEEEEEEE-SPPPTT--TT-EEEEEEEE-TTSSEEEEEEEE----S-S--S---SSTTTT--------

pLDDT: mean 79.22, std 15.24, range [45.81, 95.5]

Mean predicted aligned error: 14.04 Å

Sequence (149 aa):
MSMAAKRLKIAFSFAVVAGLLAWLTVSGFDQNMQYYVKIKEIKAMGSQAQTRGLRVKGFLVPGSLVRTPNSLQVRFVIEDEGEQMEVHYARELPDTFRDGSEVLVEGKYRPEGYFEAQTLMAKCPSKYEAADGYDADMVRDMHPGDGTN

Foldseek 3Di:
DDPVVVVVVVVVVVVVVVVVVVVCVVVVPPDDPQEEDEPVVCVVCQPVQAPDWHKYKFFWAAPQWDDDPPFQWIWTWGDDPRDIAIEIEGDDDDPQDHHGWIKIFIAGQDNVRHGYGPDIDTDHPDPPPPPDDDDPPVVPPPDDDDDDD

Solvent-accessible surface area (backbone atoms only — not comparable to full-atom values): 8901 Å² total; per-residue (Å²): 131,61,69,67,62,54,54,50,52,51,52,50,54,50,48,52,52,52,50,52,50,54,50,48,57,67,66,63,68,74,80,74,77,71,43,78,47,53,63,68,53,47,68,71,48,51,73,64,32,47,81,40,66,38,31,36,61,27,30,32,45,68,89,41,73,44,73,44,85,99,51,56,40,34,35,32,35,33,34,43,99,90,38,76,46,48,35,38,37,66,58,88,78,62,93,39,64,47,70,60,10,48,34,40,36,31,27,32,42,43,95,88,72,38,32,44,36,78,45,79,47,48,41,64,61,70,94,77,83,88,80,82,73,90,73,90,68,82,77,72,81,80,76,86,86,86,79,94,132

Radius of gyration: 29.11 Å; Cα contacts (8 Å, |Δi|>4): 209; chains: 1; bounding box: 73×34×109 Å